Protein AF-A0AAW1KRF0-F1 (afdb_monomer)

InterPro domains:
  IPR001841 Zinc finger, RING-type [PS50089] (15-50)
  IPR004162 E3 ubiquitin-protein ligase SINA-like, animal [PTHR45877] (3-162)
  IPR013083 Zinc finger, RING/FYVE/PHD-type [G3DSA:3.30.40.10] (3-60)
  IPR013083 Zinc finger, RING/FYVE/PHD-type [G3DSA:3.30.40.10] (92-147)
  IPR049548 E3 ubiquitin-protei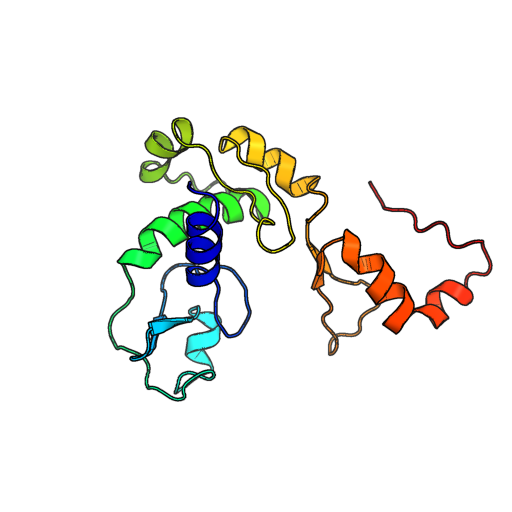n ligase Sina-like, RING finger [PF21362] (15-49)

Organism: Popillia japonica (NCBI:txid7064)

Sequence (168 aa):
MSQNTDKEILWNLECQVCTEYLSRPIYMCHSGHNICSQCKIKLSSCPSCKAAFTTTRNYALESPALLFSYLCLFTRYGTTTRNYALESPALLFSYLCLFTRYGSELVQSKEGLKDHVKICPNRTRQCSFCQKDSSWKGPVNELREHLMADHVTFLLSNGEEVEIIFLS

Nearest PDB structures (foldseek):
  4ca1-assembly1_A  TM=7.116E-01  e=2.039E-03  Homo sapiens
  4i7b-assembly1_A  TM=6.875E-01  e=3.736E-03  Homo sapiens
  4i7c-assembly1_A  TM=6.560E-01  e=3.053E-03  Homo sapiens
  4i7d-assembly1_A  TM=6.170E-01  e=5.595E-03  Homo sapiens
  4i7c-assembly2_C  TM=6.858E-01  e=1.342E-02  Homo sapiens

Solvent-accessible surface area (backbone atoms only — not comparable to full-atom values): 10242 Å² total; per-residue (Å²): 143,68,84,63,63,60,57,55,55,52,55,70,36,28,11,83,81,80,64,48,73,32,46,81,64,41,41,30,23,78,84,65,57,36,35,27,57,82,56,48,78,80,44,85,45,37,86,90,77,61,37,51,59,50,95,60,66,49,64,81,55,42,57,59,23,48,56,52,43,49,61,48,44,62,65,79,42,88,66,84,80,78,56,72,88,52,54,69,59,46,75,76,44,75,38,74,42,95,31,36,92,61,69,36,83,54,68,34,38,58,74,60,46,63,60,40,62,81,68,39,70,31,32,69,47,68,56,86,82,50,54,96,88,48,77,59,65,44,32,52,77,53,44,60,60,49,42,59,72,78,40,42,71,68,60,59,73,67,78,55,84,84,72,79,74,75,82,123

Foldseek 3Di:
DPPPVQVVLQQLQAAPPPRDGEEPQWKAFPVGHIHHPVVVVVDQADPPPRGGIDPDGDVVNNVVSVVVVVLVCLAPDVDPPDDVVCPVVQQVAWDAAPLVVQPGPDTGGSVVNSVCQVVPQQHWDWDPVDDPVDTDIGGPVCVVVVCVVPPVVVQPVVPDDPPVPPPD

Radius of gyration: 18.79 Å; Cα contacts (8 Å, |Δi|>4): 197; chains: 1; bounding box: 48×41×48 Å

Secondary structure (DSSP, 8-state):
--TTHHHHHHHHTB-TTT-PBP-SSPEEETT--EE-HHHHTT-SB-TTT-PBEEEEE-HHHHHHHHHHHHHHHHHHS------HHHHHHHTT--EE-TTGGGT---EE-HHHHHHHHHH-TT-EEE-SSS-TT---EEEHHHHHHHHHHHSHHHHHTT-S--------

pLDDT: mean 70.73, std 15.78, range [30.66, 93.38]

Mean predicted aligned error: 13.81 Å

Structure (mmCIF, N/CA/C/O backbone):
data_AF-A0AAW1KRF0-F1
#
_entry.id   AF-A0AAW1KRF0-F1
#
loop_
_atom_site.group_PDB
_atom_site.id
_atom_site.type_symbol
_atom_site.label_atom_id
_atom_site.label_alt_id
_atom_site.label_comp_id
_atom_site.label_asym_id
_atom_site.label_entity_id
_atom_site.label_seq_id
_atom_site.pdbx_PDB_ins_code
_atom_site.Cartn_x
_atom_site.Cartn_y
_atom_site.Cartn_z
_atom_site.occupancy
_atom_site.B_iso_or_equiv
_atom_site.auth_seq_id
_atom_site.auth_comp_id
_atom_site.auth_asym_id
_atom_site.auth_atom_id
_atom_site.pdbx_PDB_model_num
ATOM 1 N N . MET A 1 1 ? -2.555 24.355 -5.488 1.00 30.66 1 MET A N 1
ATOM 2 C CA . MET A 1 1 ? -3.010 23.410 -6.536 1.00 30.66 1 MET A CA 1
ATOM 3 C C . MET A 1 1 ? -2.252 22.067 -6.465 1.00 30.66 1 MET A C 1
ATOM 5 O O . MET A 1 1 ? -1.913 21.532 -7.507 1.00 30.66 1 MET A O 1
ATOM 9 N N . SER A 1 2 ? -1.982 21.488 -5.282 1.00 40.09 2 SER A N 1
ATOM 10 C CA . SER A 1 2 ? -1.058 20.331 -5.157 1.00 40.09 2 SER A CA 1
ATOM 11 C C . SER A 1 2 ? -1.635 19.077 -4.484 1.00 40.09 2 SER A C 1
ATOM 13 O O . SER A 1 2 ? -0.882 18.171 -4.163 1.00 40.09 2 SER A O 1
ATOM 15 N N . GLN A 1 3 ? -2.945 18.985 -4.244 1.00 44.50 3 GLN A N 1
ATOM 16 C CA . GLN A 1 3 ? -3.490 17.883 -3.430 1.00 44.50 3 GLN A CA 1
ATOM 17 C C . GLN A 1 3 ? -3.693 16.553 -4.188 1.00 44.50 3 GLN A C 1
ATOM 19 O O . GLN A 1 3 ? -3.997 15.545 -3.555 1.00 44.50 3 GLN A O 1
ATOM 24 N N . ASN A 1 4 ? -3.523 16.520 -5.519 1.00 46.97 4 ASN A N 1
ATOM 25 C CA . ASN A 1 4 ? -3.761 15.307 -6.320 1.00 46.97 4 ASN A CA 1
ATOM 26 C C . ASN A 1 4 ? -2.481 14.506 -6.632 1.00 46.97 4 ASN A C 1
ATOM 28 O O . ASN A 1 4 ? -2.509 13.280 -6.672 1.00 46.97 4 ASN A O 1
ATOM 32 N N . THR A 1 5 ? -1.342 15.184 -6.785 1.00 54.12 5 THR A N 1
ATOM 33 C CA . THR A 1 5 ? -0.051 14.560 -7.126 1.00 54.12 5 THR A CA 1
ATOM 34 C C . THR A 1 5 ? 0.448 13.606 -6.045 1.00 54.12 5 THR A C 1
ATOM 36 O O . THR A 1 5 ? 1.017 12.561 -6.345 1.00 54.12 5 THR A O 1
ATOM 39 N N . ASP A 1 6 ? 0.179 13.922 -4.783 1.00 57.69 6 ASP A N 1
ATOM 40 C CA . ASP A 1 6 ? 0.676 13.165 -3.635 1.00 57.69 6 ASP A CA 1
ATOM 41 C C . ASP A 1 6 ? 0.034 11.772 -3.527 1.00 57.69 6 ASP A C 1
ATOM 43 O O . ASP A 1 6 ? 0.708 10.785 -3.224 1.00 57.69 6 ASP A O 1
ATOM 47 N N . LYS A 1 7 ? -1.263 11.668 -3.849 1.00 58.59 7 LYS A N 1
ATOM 48 C CA . LYS A 1 7 ? -2.002 10.395 -3.860 1.00 58.59 7 LYS A CA 1
ATOM 49 C C . LYS A 1 7 ? -1.567 9.496 -5.018 1.00 58.59 7 LYS A C 1
ATOM 51 O O . LYS A 1 7 ? -1.405 8.293 -4.829 1.00 58.59 7 LYS A O 1
ATOM 56 N N . GLU A 1 8 ? -1.329 10.073 -6.192 1.00 62.88 8 GLU A N 1
ATOM 57 C CA . GLU A 1 8 ? -0.845 9.332 -7.363 1.00 62.88 8 GLU A CA 1
ATOM 58 C C . GLU A 1 8 ? 0.584 8.805 -7.162 1.00 62.88 8 GLU A C 1
ATOM 60 O O . GLU A 1 8 ? 0.893 7.672 -7.537 1.00 62.88 8 GLU A O 1
ATOM 65 N N . ILE A 1 9 ? 1.453 9.585 -6.510 1.00 66.44 9 ILE A N 1
ATOM 66 C CA . ILE A 1 9 ? 2.808 9.146 -6.145 1.00 66.44 9 ILE A CA 1
ATOM 67 C C . ILE A 1 9 ? 2.747 7.949 -5.189 1.00 66.44 9 ILE A C 1
ATOM 69 O O . ILE A 1 9 ? 3.459 6.967 -5.396 1.00 66.44 9 ILE A O 1
ATOM 73 N N . LEU A 1 10 ? 1.879 8.002 -4.175 1.00 63.66 10 LEU A N 1
ATOM 74 C CA . LEU A 1 10 ? 1.680 6.903 -3.227 1.00 63.66 10 LEU A CA 1
ATOM 75 C C . LEU A 1 10 ? 1.168 5.631 -3.907 1.00 63.66 10 LEU A C 1
ATOM 77 O O . LEU A 1 10 ? 1.691 4.551 -3.644 1.00 63.66 10 LEU A O 1
ATOM 81 N N . TRP A 1 11 ? 0.200 5.761 -4.817 1.00 64.62 11 TRP A N 1
ATOM 82 C CA . TRP A 1 11 ? -0.344 4.632 -5.573 1.00 64.62 11 TRP A CA 1
ATOM 83 C C . TRP A 1 11 ? 0.727 3.923 -6.411 1.00 64.62 11 TRP A C 1
ATOM 85 O O . TRP A 1 11 ? 0.801 2.694 -6.445 1.00 64.62 11 TRP A O 1
ATOM 95 N N . ASN A 1 12 ? 1.624 4.690 -7.035 1.00 70.69 12 ASN A N 1
ATOM 96 C CA . ASN A 1 12 ? 2.745 4.142 -7.803 1.00 70.69 12 ASN A CA 1
ATOM 97 C C . ASN A 1 12 ? 3.780 3.406 -6.936 1.00 70.69 12 ASN A C 1
ATOM 99 O O . ASN A 1 12 ? 4.593 2.642 -7.463 1.00 70.69 12 ASN A O 1
ATOM 103 N N . LEU A 1 13 ? 3.738 3.611 -5.618 1.00 76.69 13 LEU A N 1
ATOM 104 C CA . LEU A 1 13 ? 4.588 2.953 -4.634 1.00 76.69 13 LEU A CA 1
ATOM 105 C C . LEU A 1 13 ? 3.914 1.750 -3.964 1.00 76.69 13 LEU A C 1
ATOM 107 O O . LEU A 1 13 ? 4.490 1.184 -3.038 1.00 76.69 13 LEU A O 1
ATOM 111 N N . GLU A 1 14 ? 2.744 1.317 -4.431 1.00 78.62 14 GLU A N 1
ATOM 112 C CA . GLU A 1 14 ? 2.065 0.112 -3.953 1.00 78.62 14 GLU A CA 1
ATOM 113 C C . GLU A 1 14 ? 2.236 -1.055 -4.929 1.00 78.62 14 GLU A C 1
ATOM 115 O O . GLU A 1 14 ? 2.178 -0.918 -6.156 1.00 78.62 14 GLU A O 1
ATOM 120 N N . CYS A 1 15 ? 2.426 -2.254 -4.378 1.00 83.06 15 CYS A N 1
ATOM 121 C CA . CYS A 1 15 ? 2.432 -3.461 -5.183 1.00 83.06 15 CYS A CA 1
ATOM 122 C C . CYS A 1 15 ? 1.024 -3.750 -5.707 1.00 83.06 15 CYS A C 1
ATOM 124 O O . CYS A 1 15 ? 0.115 -4.013 -4.928 1.00 83.06 15 CYS A O 1
ATOM 126 N N . GLN A 1 16 ? 0.870 -3.867 -7.026 1.00 84.06 16 GLN A N 1
ATOM 127 C CA . GLN A 1 16 ? -0.421 -4.159 -7.678 1.00 84.06 16 GLN A CA 1
ATOM 128 C C . GLN A 1 16 ? -0.965 -5.584 -7.431 1.00 84.06 16 GLN A C 1
ATOM 130 O O . GLN A 1 16 ? -1.900 -6.024 -8.091 1.00 84.06 16 GLN A O 1
ATOM 135 N N . VAL A 1 17 ? -0.344 -6.338 -6.521 1.00 84.88 17 VAL A N 1
ATOM 136 C CA . VAL A 1 17 ? -0.719 -7.716 -6.181 1.00 84.88 17 VAL A CA 1
ATOM 137 C C . VAL A 1 17 ? -1.104 -7.814 -4.715 1.00 84.88 17 VAL A C 1
ATOM 139 O O . VAL A 1 17 ? -2.205 -8.244 -4.404 1.00 84.88 17 VAL A O 1
ATOM 142 N N . CYS A 1 18 ? -0.205 -7.423 -3.808 1.00 80.94 18 CYS A N 1
ATOM 143 C CA . CYS A 1 18 ? -0.463 -7.495 -2.369 1.00 80.94 18 CYS A CA 1
ATOM 144 C C . CYS A 1 18 ? -0.856 -6.156 -1.742 1.00 80.94 18 CYS A C 1
ATOM 146 O O . CYS A 1 18 ? -1.156 -6.126 -0.554 1.00 80.94 18 CYS A O 1
ATOM 148 N N . THR A 1 19 ? -0.829 -5.053 -2.497 1.00 77.69 19 THR A N 1
ATOM 149 C CA . THR A 1 19 ? -1.126 -3.679 -2.043 1.00 77.69 19 THR A CA 1
ATOM 150 C C . THR A 1 19 ? -0.236 -3.151 -0.911 1.00 77.69 19 THR A C 1
ATOM 152 O O . THR A 1 19 ? -0.457 -2.059 -0.401 1.00 77.69 19 THR A O 1
ATOM 155 N N . GLU A 1 20 ? 0.810 -3.889 -0.527 1.00 75.50 20 GLU A N 1
ATOM 156 C CA . GLU A 1 20 ? 1.832 -3.385 0.391 1.00 75.50 20 GLU A CA 1
ATOM 157 C C . GLU A 1 20 ? 2.783 -2.434 -0.350 1.00 75.50 20 GLU A C 1
ATOM 159 O O . GLU A 1 20 ? 3.029 -2.578 -1.556 1.00 75.50 20 GLU A O 1
ATOM 164 N N . TYR A 1 21 ? 3.353 -1.485 0.394 1.00 76.12 21 TYR A N 1
ATOM 165 C CA . TYR A 1 21 ? 4.336 -0.550 -0.139 1.00 76.12 21 TYR A CA 1
ATOM 166 C C . TYR A 1 21 ? 5.563 -1.275 -0.697 1.00 76.12 21 TYR A C 1
ATOM 168 O O . TYR A 1 21 ? 6.100 -2.214 -0.101 1.00 76.12 21 TYR A O 1
ATOM 176 N N . LEU A 1 22 ? 5.999 -0.821 -1.865 1.00 78.56 22 LEU A N 1
ATOM 177 C CA . LEU A 1 22 ? 7.134 -1.349 -2.594 1.00 78.56 22 LEU A CA 1
ATOM 178 C C . LEU A 1 22 ? 8.431 -1.029 -1.855 1.00 78.56 22 LEU A C 1
ATOM 180 O O . LEU A 1 22 ? 8.678 0.098 -1.432 1.00 78.56 22 LEU A O 1
ATOM 184 N N . SER A 1 23 ? 9.294 -2.031 -1.761 1.00 73.50 23 SER A N 1
ATOM 185 C CA . SER A 1 23 ? 10.670 -1.895 -1.306 1.00 73.50 23 SER A CA 1
ATOM 186 C C . SER A 1 23 ? 11.609 -2.443 -2.376 1.00 73.50 23 SER A C 1
ATOM 188 O O . SER A 1 23 ? 11.211 -3.230 -3.241 1.00 73.50 23 SER A O 1
ATOM 190 N N . ARG A 1 24 ? 12.869 -2.000 -2.350 1.00 72.94 24 ARG A N 1
ATOM 191 C CA . ARG A 1 24 ? 13.882 -2.486 -3.294 1.00 72.94 24 ARG A CA 1
ATOM 192 C C . ARG A 1 24 ? 14.079 -4.002 -3.122 1.00 72.94 24 ARG A C 1
ATOM 194 O O . ARG A 1 24 ? 14.175 -4.456 -1.981 1.00 72.94 24 ARG A O 1
ATOM 201 N N . PRO A 1 25 ? 14.251 -4.774 -4.210 1.00 79.31 25 PRO A N 1
ATOM 202 C CA . PRO A 1 25 ? 14.143 -4.376 -5.617 1.00 79.31 25 PRO A CA 1
ATOM 203 C C . PRO A 1 25 ? 12.684 -4.261 -6.098 1.00 79.31 25 PRO A C 1
ATOM 205 O O . PRO A 1 25 ? 11.866 -5.142 -5.823 1.00 79.31 25 PRO A O 1
ATOM 208 N N . ILE A 1 26 ? 12.390 -3.208 -6.872 1.00 85.31 26 ILE A N 1
ATOM 209 C CA . ILE A 1 26 ? 11.066 -2.986 -7.483 1.00 85.31 26 ILE A CA 1
ATOM 210 C C . ILE A 1 26 ? 11.073 -3.497 -8.924 1.00 85.31 26 ILE A C 1
ATOM 212 O O . ILE A 1 26 ? 11.912 -3.088 -9.733 1.00 85.31 26 ILE A O 1
ATOM 216 N N . TYR A 1 27 ? 10.118 -4.370 -9.247 1.00 87.31 27 TYR A N 1
ATOM 217 C CA . TYR A 1 27 ? 9.952 -4.938 -10.584 1.00 87.31 27 TYR A CA 1
ATOM 218 C C . TYR A 1 27 ? 8.799 -4.267 -11.312 1.00 87.31 27 TYR A C 1
ATOM 220 O O . TYR A 1 27 ? 7.772 -3.975 -10.706 1.00 87.31 27 TYR A O 1
ATOM 228 N N . MET A 1 28 ? 8.951 -4.087 -12.620 1.00 90.56 28 MET A N 1
ATOM 229 C CA . MET A 1 28 ? 7.969 -3.424 -13.466 1.00 90.56 28 MET A CA 1
ATOM 230 C C . MET A 1 28 ? 7.616 -4.318 -14.659 1.00 90.56 28 MET A C 1
ATOM 232 O O . MET A 1 28 ? 8.457 -5.074 -15.147 1.00 90.56 28 MET A O 1
ATOM 236 N N . CYS A 1 29 ? 6.367 -4.289 -15.121 1.00 91.06 29 CYS A N 1
ATOM 237 C CA . CYS A 1 29 ? 6.012 -4.887 -16.411 1.00 91.06 29 CYS A CA 1
ATOM 238 C C . CYS A 1 29 ? 6.195 -3.898 -17.567 1.00 91.06 29 CYS A C 1
ATOM 240 O O . CYS A 1 29 ? 6.326 -2.699 -17.343 1.00 91.06 29 CYS A O 1
ATOM 242 N N . HIS A 1 30 ? 6.162 -4.375 -18.813 1.00 89.31 30 HIS A N 1
ATOM 243 C CA . HIS A 1 30 ? 6.306 -3.501 -19.991 1.00 89.31 30 HIS A CA 1
ATOM 244 C C . HIS A 1 30 ? 5.212 -2.420 -20.092 1.00 89.31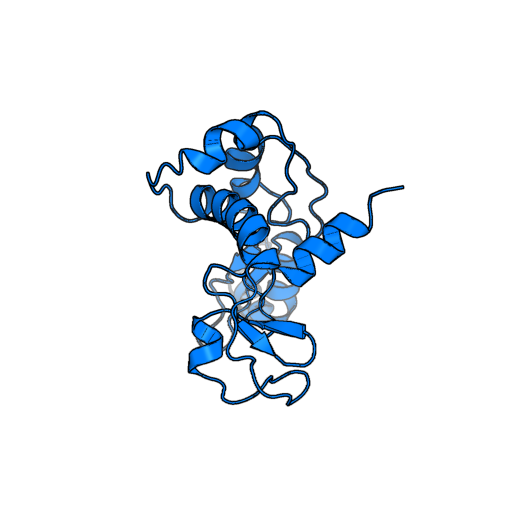 30 HIS A C 1
ATOM 246 O O . HIS A 1 30 ? 5.415 -1.412 -20.759 1.00 89.31 30 HIS A O 1
ATOM 252 N N . SER A 1 31 ? 4.075 -2.605 -19.413 1.00 87.88 31 SER A N 1
ATOM 253 C CA . SER A 1 31 ? 3.000 -1.606 -19.318 1.00 87.88 31 SER A CA 1
ATOM 254 C C . SER A 1 31 ? 3.133 -0.655 -18.118 1.00 87.88 31 SER A C 1
ATOM 256 O O . SER A 1 31 ? 2.261 0.182 -17.932 1.00 87.88 31 SER A O 1
ATOM 258 N N . GLY A 1 32 ? 4.167 -0.792 -17.279 1.00 85.69 32 GLY A N 1
ATOM 259 C CA . GLY A 1 32 ? 4.433 0.122 -16.160 1.00 85.69 32 GLY A CA 1
ATOM 260 C C . GLY A 1 32 ? 3.897 -0.293 -14.782 1.00 85.69 32 GLY A C 1
ATOM 261 O O . GLY A 1 32 ? 4.123 0.427 -13.815 1.00 85.69 32 GLY A O 1
ATOM 262 N N . HIS A 1 33 ? 3.233 -1.448 -14.633 1.00 87.75 33 HIS A N 1
ATOM 263 C CA . HIS A 1 33 ? 2.760 -1.907 -13.317 1.00 87.75 33 HIS A CA 1
ATOM 264 C C . HIS A 1 33 ? 3.916 -2.386 -12.437 1.00 87.75 33 HIS A C 1
ATOM 266 O O . HIS A 1 33 ? 4.675 -3.276 -12.837 1.00 87.75 33 HIS A O 1
ATOM 272 N N . ASN A 1 34 ? 4.001 -1.839 -11.224 1.00 87.31 34 ASN A N 1
ATOM 273 C CA . ASN A 1 34 ? 5.063 -2.140 -10.271 1.00 87.31 34 ASN A CA 1
ATOM 274 C C . ASN A 1 34 ? 4.641 -3.223 -9.264 1.00 87.31 34 ASN A C 1
ATOM 276 O O . ASN A 1 34 ? 3.523 -3.222 -8.739 1.00 87.31 34 ASN A O 1
ATOM 280 N N . ILE A 1 35 ? 5.547 -4.158 -8.974 1.00 87.12 35 ILE A N 1
ATOM 281 C CA . ILE A 1 35 ? 5.341 -5.232 -7.998 1.00 87.12 35 ILE A CA 1
ATOM 282 C C . ILE A 1 35 ? 6.574 -5.444 -7.113 1.00 87.12 35 ILE A C 1
ATOM 284 O O . ILE A 1 35 ? 7.709 -5.167 -7.510 1.00 87.12 35 ILE A O 1
ATOM 288 N N . CYS A 1 36 ? 6.348 -5.966 -5.906 1.00 87.12 36 CYS A N 1
ATOM 289 C CA . CYS A 1 36 ? 7.417 -6.288 -4.967 1.00 87.12 36 CYS A CA 1
ATOM 290 C C . CYS A 1 36 ? 8.100 -7.622 -5.315 1.00 87.12 36 CYS A C 1
ATOM 292 O O . CYS A 1 36 ? 7.550 -8.469 -6.028 1.00 87.12 36 CYS A O 1
ATOM 294 N N . SER A 1 37 ? 9.290 -7.837 -4.754 1.00 85.69 37 SER A N 1
ATOM 295 C CA . SER A 1 37 ? 10.068 -9.072 -4.919 1.00 85.69 37 SER A CA 1
ATOM 296 C C . SER A 1 37 ? 9.292 -10.334 -4.525 1.00 85.69 37 SER A C 1
ATOM 298 O O . SER A 1 37 ? 9.310 -11.320 -5.260 1.00 85.69 37 SER A O 1
ATOM 300 N N . GLN A 1 38 ? 8.542 -10.278 -3.420 1.00 85.62 38 GLN A N 1
ATOM 301 C CA . GLN A 1 38 ? 7.760 -11.404 -2.893 1.00 85.62 38 GLN A CA 1
ATOM 302 C C . GLN A 1 38 ? 6.630 -11.842 -3.833 1.00 85.62 38 GLN A C 1
ATOM 304 O O . GLN A 1 38 ? 6.299 -13.026 -3.913 1.00 85.62 38 GLN A O 1
ATOM 309 N N . CYS A 1 39 ? 6.040 -10.901 -4.570 1.00 87.25 39 CYS A N 1
ATOM 310 C CA . CYS A 1 39 ? 5.042 -11.210 -5.588 1.00 87.25 39 CYS A CA 1
ATOM 311 C C . CYS A 1 39 ? 5.703 -11.640 -6.901 1.00 87.25 39 CYS A C 1
ATOM 313 O O . CYS A 1 39 ? 5.216 -12.563 -7.551 1.00 87.25 39 CYS A O 1
ATOM 315 N N . LYS A 1 40 ? 6.838 -11.035 -7.279 1.00 89.06 40 LYS A N 1
ATOM 316 C CA . LYS A 1 40 ? 7.533 -11.347 -8.537 1.00 89.06 40 LYS A CA 1
ATOM 317 C C . LYS A 1 40 ? 7.984 -12.803 -8.630 1.00 89.06 40 LYS A C 1
ATOM 319 O O . LYS A 1 40 ? 7.929 -13.368 -9.723 1.00 89.06 40 LYS A O 1
ATOM 324 N N . ILE A 1 41 ? 8.412 -13.412 -7.523 1.00 88.94 41 ILE A N 1
ATOM 325 C CA . ILE A 1 41 ? 8.821 -14.828 -7.499 1.00 88.94 41 ILE A CA 1
ATOM 326 C C . ILE A 1 41 ? 7.660 -15.790 -7.799 1.00 88.94 41 ILE A C 1
ATOM 328 O O . ILE A 1 41 ? 7.894 -16.886 -8.294 1.00 88.94 41 ILE A O 1
ATOM 332 N N . LYS A 1 42 ? 6.412 -15.374 -7.547 1.00 90.94 42 LYS A N 1
ATOM 333 C CA . LYS A 1 42 ? 5.202 -16.184 -7.765 1.00 90.94 42 LYS A CA 1
ATOM 334 C C . LYS A 1 42 ? 4.597 -15.990 -9.160 1.00 90.94 42 LYS A C 1
ATOM 336 O O . LYS A 1 42 ? 3.610 -16.639 -9.484 1.00 90.94 42 LYS A O 1
ATOM 341 N N . LEU A 1 43 ? 5.136 -15.068 -9.965 1.00 88.69 43 LEU A N 1
ATOM 342 C CA . LEU A 1 43 ? 4.488 -14.574 -11.181 1.00 88.69 43 LEU A CA 1
ATOM 343 C C . LEU A 1 43 ? 5.440 -14.569 -12.384 1.00 88.69 43 LEU A C 1
ATOM 345 O O . LEU A 1 43 ? 6.511 -13.953 -12.362 1.00 88.69 43 LEU A O 1
ATOM 349 N N . SER A 1 44 ? 5.002 -15.195 -13.477 1.00 89.88 44 SER A N 1
ATOM 350 C CA . SER A 1 44 ? 5.684 -15.173 -14.779 1.00 89.88 44 SER A CA 1
ATOM 351 C C . SER A 1 44 ? 5.311 -13.948 -15.626 1.00 89.88 44 SER A C 1
ATOM 353 O O . SER A 1 44 ? 6.154 -13.431 -16.355 1.00 89.88 44 SER A O 1
ATOM 355 N N . SER A 1 45 ? 4.090 -13.427 -15.476 1.00 92.31 45 SER A N 1
ATOM 356 C CA . SER A 1 45 ? 3.568 -12.249 -16.185 1.00 92.31 45 SER A CA 1
ATOM 357 C C . SER A 1 45 ? 2.773 -11.331 -15.254 1.00 92.31 45 SER A C 1
ATOM 359 O O . SER A 1 45 ? 2.334 -11.749 -14.180 1.00 92.31 45 SER A O 1
ATOM 361 N N . CYS A 1 46 ? 2.548 -10.082 -15.665 1.00 89.19 46 CYS A N 1
ATOM 362 C CA . CYS A 1 46 ? 1.740 -9.131 -14.907 1.00 89.19 46 CYS A CA 1
ATOM 363 C C . CYS A 1 46 ? 0.297 -9.648 -14.740 1.00 89.19 46 CYS A C 1
ATOM 365 O O . CYS A 1 46 ? -0.347 -9.964 -15.742 1.00 89.19 46 CYS A O 1
ATOM 367 N N . PRO A 1 47 ? -0.253 -9.720 -13.517 1.00 87.31 47 PRO A N 1
ATOM 368 C CA . PRO A 1 47 ? -1.619 -10.195 -13.318 1.00 87.31 47 PRO A CA 1
ATOM 369 C C . PRO A 1 47 ? -2.655 -9.214 -13.876 1.00 87.31 47 PRO A C 1
ATOM 371 O O . PRO A 1 47 ? -3.666 -9.674 -14.409 1.00 87.31 47 PRO A O 1
ATOM 374 N N . SER A 1 48 ? -2.357 -7.910 -13.829 1.00 85.81 48 SER A N 1
ATOM 375 C CA . SER A 1 48 ? -3.253 -6.824 -14.242 1.00 85.81 48 SER A CA 1
ATOM 376 C C . SER A 1 48 ? -3.372 -6.685 -15.760 1.00 85.81 48 SER A C 1
ATOM 378 O O . SER A 1 48 ? -4.475 -6.551 -16.272 1.00 85.81 48 SER A O 1
ATOM 380 N N . CYS A 1 49 ? -2.257 -6.741 -16.499 1.00 91.12 49 CYS A N 1
ATOM 381 C CA . CYS A 1 49 ? -2.254 -6.498 -17.953 1.00 91.12 49 CYS A CA 1
ATOM 382 C C . CYS A 1 49 ? -1.677 -7.638 -18.802 1.00 91.12 49 CYS A C 1
ATOM 384 O O . CYS A 1 49 ? -1.548 -7.489 -20.012 1.00 91.12 49 CYS A O 1
ATOM 386 N N . LYS A 1 50 ? -1.275 -8.758 -18.188 1.00 92.62 50 LYS A N 1
ATOM 387 C CA . LYS A 1 50 ? -0.650 -9.927 -18.844 1.00 92.62 50 LYS A CA 1
ATOM 388 C C . LYS A 1 50 ? 0.694 -9.670 -19.540 1.00 92.62 50 LYS A C 1
ATOM 390 O O . LYS A 1 50 ? 1.321 -10.622 -19.995 1.00 92.62 50 LYS A O 1
ATOM 395 N N . ALA A 1 51 ? 1.194 -8.434 -19.554 1.00 93.38 51 ALA A N 1
ATOM 396 C CA . ALA A 1 51 ? 2.507 -8.107 -20.103 1.00 93.38 51 ALA A CA 1
ATOM 397 C C . ALA A 1 51 ? 3.646 -8.810 -19.344 1.00 93.38 51 ALA A C 1
ATOM 399 O O . ALA A 1 51 ? 3.575 -9.025 -18.128 1.00 93.38 51 ALA A O 1
ATOM 400 N N . ALA A 1 52 ? 4.730 -9.116 -20.058 1.00 92.81 52 ALA A N 1
ATOM 401 C CA . ALA A 1 52 ? 5.952 -9.645 -19.461 1.00 92.81 52 ALA A CA 1
ATOM 402 C C . ALA A 1 52 ? 6.593 -8.627 -18.500 1.00 92.81 52 ALA A C 1
ATOM 404 O O . ALA A 1 52 ? 6.387 -7.414 -18.623 1.00 92.81 52 ALA A O 1
ATOM 405 N N . PHE A 1 53 ? 7.400 -9.115 -17.560 1.00 91.44 53 PHE A N 1
ATOM 406 C CA . PHE A 1 53 ? 8.213 -8.253 -16.703 1.00 91.44 53 PHE A CA 1
ATOM 407 C C . PHE A 1 53 ? 9.469 -7.774 -17.430 1.00 91.44 53 PHE A C 1
ATOM 409 O O . PHE A 1 53 ? 10.036 -8.509 -18.238 1.00 91.44 53 PHE A O 1
ATOM 416 N N . THR A 1 54 ? 9.893 -6.544 -17.150 1.00 87.69 54 THR A N 1
ATOM 417 C CA . THR A 1 54 ? 11.159 -6.011 -17.651 1.00 87.69 54 THR A CA 1
ATOM 418 C C . THR A 1 54 ? 12.327 -6.701 -16.949 1.00 87.69 54 THR A C 1
ATOM 420 O O . THR A 1 54 ? 12.213 -7.176 -15.817 1.00 87.69 54 THR A O 1
ATOM 423 N N . THR A 1 55 ? 13.480 -6.748 -17.613 1.00 78.75 55 THR A N 1
ATOM 424 C CA . THR A 1 55 ? 14.736 -7.224 -17.008 1.00 78.75 55 THR A CA 1
ATOM 425 C C . THR A 1 55 ? 15.398 -6.151 -16.138 1.00 78.75 55 THR A C 1
ATOM 427 O O . THR A 1 55 ? 16.221 -6.460 -15.279 1.00 78.75 55 THR A O 1
ATOM 430 N N . THR A 1 56 ? 15.021 -4.886 -16.332 1.00 74.19 56 THR A N 1
ATOM 431 C CA . THR A 1 56 ? 15.509 -3.720 -15.593 1.00 74.19 56 THR A CA 1
ATOM 432 C C . THR A 1 56 ? 14.646 -3.405 -14.372 1.00 74.19 56 THR A C 1
ATOM 434 O O . THR A 1 56 ? 13.419 -3.519 -14.408 1.00 74.19 56 THR A O 1
ATOM 437 N N . ARG A 1 57 ? 15.306 -2.982 -13.285 1.00 71.88 57 ARG A N 1
ATOM 438 C CA . ARG A 1 57 ? 14.666 -2.478 -12.058 1.00 71.88 57 ARG A CA 1
ATOM 439 C C . ARG A 1 57 ? 14.270 -1.013 -12.216 1.00 71.88 57 ARG A C 1
ATOM 441 O O . ARG A 1 57 ? 14.962 -0.257 -12.899 1.00 71.88 57 ARG A O 1
ATOM 448 N N . ASN A 1 58 ? 13.210 -0.592 -11.530 1.00 72.31 58 ASN A N 1
ATOM 449 C CA . ASN A 1 58 ? 12.725 0.786 -11.594 1.00 72.31 58 ASN A CA 1
ATOM 450 C C . ASN A 1 58 ? 13.443 1.705 -10.585 1.00 72.31 58 ASN A C 1
ATOM 452 O O . ASN A 1 58 ? 12.871 2.088 -9.567 1.00 72.31 58 ASN A O 1
ATOM 456 N N . TYR A 1 59 ? 14.697 2.078 -10.864 1.00 69.56 59 TYR A N 1
ATOM 457 C CA . TYR A 1 59 ? 15.502 2.930 -9.970 1.00 69.56 59 TYR A CA 1
ATOM 458 C C . TYR A 1 59 ? 14.851 4.283 -9.636 1.00 69.56 59 TYR A C 1
ATOM 460 O O . TYR A 1 59 ? 15.065 4.806 -8.543 1.00 69.56 59 TYR A O 1
ATOM 468 N N . ALA A 1 60 ? 14.043 4.834 -10.550 1.00 70.38 60 ALA A N 1
ATOM 469 C CA . ALA A 1 60 ? 13.329 6.089 -10.333 1.00 70.38 60 ALA A CA 1
ATOM 470 C C . ALA A 1 60 ? 12.291 5.972 -9.210 1.00 70.38 60 ALA A C 1
ATOM 472 O O . ALA A 1 60 ? 12.151 6.905 -8.426 1.00 70.38 60 ALA A O 1
ATOM 473 N N . LEU A 1 61 ? 11.618 4.821 -9.088 1.00 69.12 61 LEU A N 1
ATOM 474 C CA . LEU A 1 61 ? 10.725 4.537 -7.963 1.00 69.12 61 LEU A CA 1
ATOM 475 C C . LEU A 1 61 ? 11.459 3.988 -6.740 1.00 69.12 61 LEU A C 1
ATOM 477 O O . LEU A 1 61 ? 10.970 4.158 -5.632 1.00 69.12 61 LEU A O 1
ATOM 481 N N . GLU A 1 62 ? 12.642 3.390 -6.892 1.00 72.25 62 GLU A N 1
ATOM 482 C CA . GLU A 1 62 ? 13.423 2.893 -5.752 1.00 72.25 62 GLU A CA 1
ATOM 483 C C . GLU A 1 62 ? 13.859 4.016 -4.789 1.00 72.25 62 GLU A C 1
ATOM 485 O O . GLU A 1 62 ? 13.889 3.789 -3.582 1.00 72.25 62 GLU A O 1
ATOM 490 N N . SER A 1 63 ? 14.153 5.222 -5.284 1.00 66.00 63 SER A N 1
ATOM 491 C CA . SER A 1 63 ? 14.531 6.386 -4.459 1.00 66.00 63 SER A CA 1
ATOM 492 C C . SER A 1 63 ? 13.390 6.933 -3.575 1.00 66.00 63 SER A C 1
ATOM 494 O O . SER A 1 63 ? 13.573 7.016 -2.359 1.00 66.00 63 SER A O 1
ATOM 496 N N . PRO A 1 64 ? 12.196 7.268 -4.101 1.00 63.91 64 PRO A N 1
ATOM 497 C CA . PRO A 1 64 ? 11.052 7.634 -3.269 1.00 63.91 64 PRO A CA 1
ATOM 498 C C . PRO A 1 64 ? 10.513 6.437 -2.472 1.00 63.91 64 PRO A C 1
ATOM 500 O O . PRO A 1 64 ? 10.125 6.610 -1.321 1.00 63.91 64 PRO A O 1
ATOM 503 N N . ALA A 1 65 ? 10.577 5.205 -2.994 1.00 64.31 65 ALA A N 1
ATOM 504 C CA . ALA A 1 65 ? 10.244 4.011 -2.216 1.00 64.31 65 ALA A CA 1
ATOM 505 C C . ALA A 1 65 ? 11.150 3.840 -0.994 1.00 64.31 65 ALA A C 1
ATOM 507 O O . ALA A 1 65 ? 10.677 3.386 0.041 1.00 64.31 65 ALA A O 1
ATOM 508 N N . LEU A 1 66 ? 12.435 4.206 -1.076 1.00 63.25 66 LEU A N 1
ATOM 509 C CA . LEU A 1 66 ? 13.338 4.228 0.079 1.00 63.25 66 LEU A CA 1
ATOM 510 C C . LEU A 1 66 ? 12.909 5.266 1.115 1.00 63.25 66 LEU A C 1
ATOM 512 O O . LEU A 1 66 ? 12.977 4.982 2.307 1.00 63.25 66 LEU A O 1
ATOM 516 N N . LEU A 1 67 ? 12.439 6.434 0.677 1.00 62.59 67 LEU A N 1
ATOM 517 C CA . LEU A 1 67 ? 11.929 7.480 1.560 1.00 62.59 67 LEU A CA 1
ATOM 518 C C . LEU A 1 67 ? 10.657 7.030 2.299 1.00 62.59 67 LEU A C 1
ATOM 520 O O . LEU A 1 67 ? 10.549 7.191 3.512 1.00 62.59 67 LEU A O 1
ATOM 524 N N . PHE A 1 68 ? 9.735 6.368 1.598 1.00 62.56 68 PHE A N 1
ATOM 525 C CA . PHE A 1 68 ? 8.540 5.773 2.205 1.00 62.56 68 PHE A CA 1
ATOM 526 C C . PHE A 1 68 ? 8.849 4.534 3.052 1.00 62.56 68 PHE A C 1
ATOM 528 O O . PHE A 1 68 ? 8.299 4.364 4.139 1.00 62.56 68 PHE A O 1
ATOM 535 N N . SER A 1 69 ? 9.778 3.687 2.603 1.00 59.31 69 SER A N 1
ATOM 536 C CA . SER A 1 69 ? 10.278 2.543 3.371 1.00 59.31 69 SER A CA 1
ATOM 537 C C . SER A 1 69 ? 10.970 2.999 4.648 1.00 59.31 69 SER A C 1
ATOM 539 O O . SER A 1 69 ? 10.859 2.313 5.651 1.00 59.31 69 SER A O 1
ATOM 541 N N . TYR A 1 70 ? 11.646 4.150 4.648 1.00 56.47 70 TYR A N 1
ATOM 542 C CA . TYR A 1 70 ? 12.227 4.744 5.848 1.00 56.47 70 TYR A CA 1
ATOM 543 C C . TYR A 1 70 ? 11.126 5.062 6.864 1.00 56.47 70 TYR A C 1
ATOM 545 O O . TYR A 1 70 ? 11.195 4.578 7.991 1.00 56.47 70 TYR A O 1
ATOM 553 N N . LEU A 1 71 ? 10.051 5.746 6.450 1.00 56.69 71 LEU A N 1
ATOM 554 C CA . LEU A 1 71 ? 8.882 5.992 7.308 1.00 56.69 71 LEU A CA 1
ATOM 555 C C . LEU A 1 71 ? 8.259 4.681 7.826 1.00 56.69 71 LEU A C 1
ATOM 557 O O . LEU A 1 71 ? 7.933 4.602 9.010 1.00 56.69 71 LEU A O 1
ATOM 561 N N . CYS A 1 72 ? 8.167 3.649 6.974 1.00 52.06 72 CYS A N 1
ATOM 562 C CA . CYS A 1 72 ? 7.619 2.317 7.282 1.00 52.06 72 CYS A CA 1
ATOM 563 C C . CYS A 1 72 ? 8.508 1.477 8.228 1.00 52.06 72 CYS A C 1
ATOM 565 O O . CYS A 1 72 ? 8.012 0.790 9.126 1.00 52.06 72 CYS A O 1
ATOM 567 N N . LEU A 1 73 ? 9.833 1.539 8.061 1.00 49.31 73 LEU A N 1
ATOM 568 C CA . LEU A 1 73 ? 10.805 0.834 8.894 1.00 49.31 73 LEU A CA 1
ATOM 569 C C . LEU A 1 73 ? 10.797 1.399 10.311 1.00 49.31 73 LEU A C 1
ATOM 571 O O . LEU A 1 73 ? 10.745 0.611 11.239 1.00 49.31 73 LEU A O 1
ATOM 575 N N . PHE A 1 74 ? 10.728 2.721 10.511 1.00 49.03 74 PHE A N 1
ATOM 576 C CA . PHE A 1 74 ? 10.601 3.280 11.870 1.00 49.03 74 PHE A CA 1
ATOM 577 C C . PHE A 1 74 ? 9.305 2.887 12.581 1.00 49.03 74 PHE A C 1
ATOM 579 O O . PHE A 1 74 ? 9.261 2.899 13.812 1.00 49.03 74 PHE A O 1
ATOM 586 N N . THR A 1 75 ? 8.254 2.563 11.827 1.00 46.91 75 THR A N 1
ATOM 587 C CA . THR A 1 75 ? 6.933 2.252 12.376 1.00 46.91 75 THR A CA 1
ATOM 588 C C . THR A 1 75 ? 6.744 0.800 12.759 1.00 46.91 75 THR A C 1
ATOM 590 O O . THR A 1 75 ? 6.195 0.524 13.823 1.00 46.91 75 THR A O 1
ATOM 593 N N . ARG A 1 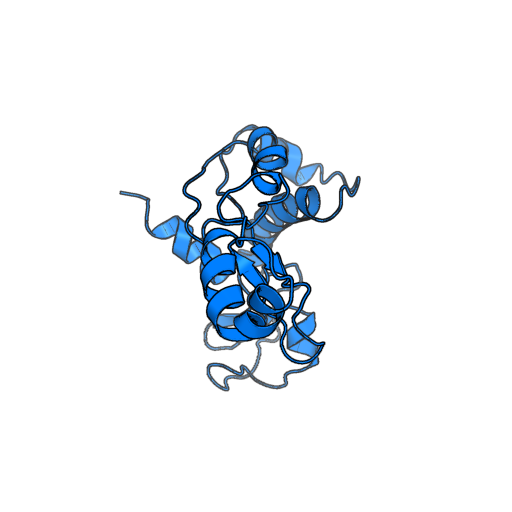76 ? 7.118 -0.130 11.870 1.00 41.75 76 ARG A N 1
ATOM 594 C CA . ARG A 1 76 ? 6.757 -1.550 12.021 1.00 41.75 76 ARG A CA 1
ATOM 595 C C . ARG A 1 76 ? 7.722 -2.328 12.909 1.00 41.75 76 ARG A C 1
ATOM 597 O O . ARG A 1 76 ? 7.322 -3.294 13.545 1.00 41.75 76 ARG A O 1
ATOM 604 N N . TYR A 1 77 ? 8.973 -1.900 12.978 1.00 40.72 77 TYR A N 1
ATOM 605 C CA . TYR A 1 77 ? 10.012 -2.555 13.757 1.00 40.72 77 TYR A CA 1
ATOM 606 C C . TYR A 1 77 ? 10.956 -1.453 14.182 1.00 40.72 77 TYR A C 1
ATOM 608 O O . TYR A 1 77 ? 11.526 -0.837 13.305 1.00 40.72 77 TYR A O 1
ATOM 616 N N . GLY A 1 78 ? 11.157 -1.165 15.465 1.00 43.28 78 GLY A N 1
ATOM 617 C CA . GLY A 1 78 ? 12.165 -0.188 15.900 1.00 43.28 78 GLY A CA 1
ATOM 618 C C . GLY A 1 78 ? 13.602 -0.606 15.544 1.00 43.28 78 GLY A C 1
ATOM 619 O O . GLY A 1 78 ? 14.427 -0.776 16.433 1.00 43.28 78 GLY A O 1
ATOM 620 N N . THR A 1 79 ? 13.913 -0.832 14.266 1.00 40.66 79 THR A N 1
ATOM 621 C CA . THR A 1 79 ? 15.211 -1.265 13.785 1.00 40.66 79 THR A CA 1
ATOM 622 C C . THR A 1 79 ? 16.140 -0.073 13.816 1.00 40.66 79 THR A C 1
ATOM 624 O O . THR A 1 79 ? 15.81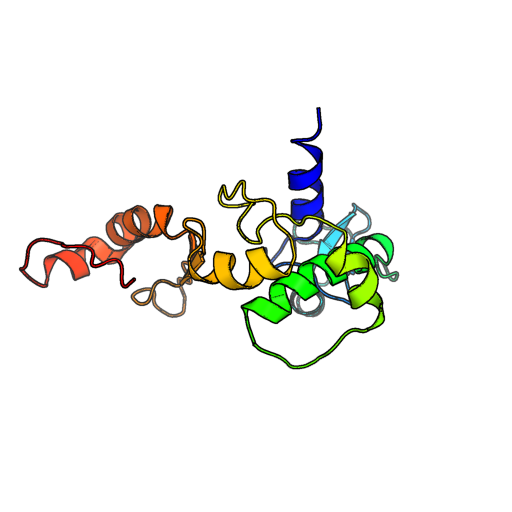9 1.020 13.349 1.00 40.66 79 THR A O 1
ATOM 627 N N . THR A 1 80 ? 17.317 -0.316 14.362 1.00 43.06 80 THR A N 1
ATOM 628 C CA . THR A 1 80 ? 18.418 0.620 14.562 1.00 43.06 80 THR A CA 1
ATOM 629 C C . THR A 1 80 ? 19.209 0.915 13.286 1.00 43.06 80 THR A C 1
ATOM 631 O O . THR A 1 80 ? 20.281 1.513 13.367 1.00 43.06 80 THR A O 1
ATOM 634 N N . THR A 1 81 ? 18.725 0.519 12.101 1.00 47.19 81 THR A N 1
ATOM 635 C CA . THR A 1 81 ? 19.446 0.733 10.840 1.00 47.19 81 THR A CA 1
ATOM 636 C C . THR A 1 81 ? 19.419 2.213 10.454 1.00 47.19 81 THR A C 1
ATOM 638 O O . THR A 1 81 ? 18.542 2.690 9.735 1.00 47.19 81 THR A O 1
ATOM 641 N N . ARG A 1 82 ? 20.412 2.952 10.959 1.00 52.31 82 ARG A N 1
ATOM 642 C CA . ARG A 1 82 ? 20.726 4.328 10.570 1.00 52.31 82 ARG A CA 1
ATOM 643 C C . ARG A 1 82 ? 21.123 4.368 9.098 1.00 52.31 82 ARG A C 1
ATOM 645 O O . ARG A 1 82 ? 22.152 3.820 8.713 1.00 52.31 82 ARG A O 1
ATOM 652 N N . ASN A 1 83 ? 20.319 5.037 8.278 1.00 54.97 83 ASN A N 1
ATOM 653 C CA . ASN A 1 83 ? 20.683 5.362 6.904 1.00 54.97 83 ASN A CA 1
ATOM 654 C C . ASN A 1 83 ? 21.135 6.826 6.827 1.00 54.97 83 ASN A C 1
ATOM 656 O O . ASN A 1 83 ? 20.319 7.712 6.576 1.00 54.97 83 ASN A O 1
ATOM 660 N N . TYR A 1 84 ? 22.433 7.058 7.035 1.00 55.75 84 TYR A N 1
ATOM 661 C CA . TYR A 1 84 ? 23.061 8.386 7.055 1.00 55.75 84 TYR A CA 1
ATOM 662 C C . TYR A 1 84 ? 22.795 9.223 5.792 1.00 55.75 84 TYR A C 1
ATOM 664 O O . TYR A 1 84 ? 22.700 10.444 5.875 1.00 55.75 84 TYR A O 1
ATOM 672 N N . ALA A 1 85 ? 22.608 8.587 4.629 1.00 54.41 85 ALA A N 1
ATOM 673 C CA . ALA A 1 85 ? 22.348 9.290 3.370 1.00 54.41 85 ALA A CA 1
ATOM 674 C C . ALA A 1 85 ? 20.963 9.964 3.326 1.00 54.41 85 ALA A C 1
ATOM 676 O O . ALA A 1 85 ? 20.774 10.931 2.593 1.00 54.41 85 ALA A O 1
ATOM 677 N N . LEU A 1 86 ? 19.999 9.471 4.115 1.00 55.66 86 LEU A N 1
ATOM 678 C CA . LEU A 1 86 ? 18.655 10.045 4.215 1.00 55.66 86 LEU A CA 1
ATOM 679 C C . LEU A 1 86 ? 18.466 10.909 5.468 1.00 55.66 86 LEU A C 1
ATOM 681 O O . LEU A 1 86 ? 17.445 11.579 5.572 1.00 55.66 86 LEU A O 1
ATOM 685 N N . GLU A 1 87 ? 19.425 10.943 6.400 1.00 56.94 87 GLU A N 1
ATOM 686 C CA . GLU A 1 87 ? 19.302 11.746 7.627 1.00 56.94 87 GLU A CA 1
ATOM 687 C C . GLU A 1 87 ? 19.294 13.253 7.343 1.00 56.94 87 GLU A C 1
ATOM 689 O O . GLU A 1 87 ? 18.507 13.975 7.947 1.00 56.94 87 GLU A O 1
ATOM 694 N N . SER A 1 88 ? 20.107 13.733 6.398 1.00 53.84 88 SER A N 1
ATOM 695 C CA . SER A 1 88 ? 20.194 15.169 6.093 1.00 53.84 88 SER A CA 1
ATOM 696 C C . SER A 1 88 ? 18.950 15.727 5.374 1.00 53.84 88 SER A C 1
ATOM 698 O O . SER A 1 88 ? 18.443 16.757 5.819 1.00 53.84 88 SER A O 1
ATOM 700 N N . PRO A 1 89 ? 18.378 15.065 4.345 1.00 54.06 89 PRO A N 1
ATOM 701 C CA . PRO A 1 89 ? 17.102 15.491 3.768 1.00 54.06 89 PRO A CA 1
ATOM 702 C C . PRO A 1 89 ? 15.925 15.294 4.736 1.00 54.06 89 PRO A C 1
ATOM 704 O O . PRO A 1 89 ? 15.046 16.147 4.805 1.00 54.06 89 PRO A O 1
ATOM 707 N N . ALA A 1 90 ? 15.906 14.212 5.527 1.00 55.28 90 ALA A N 1
ATOM 708 C CA . ALA A 1 90 ? 14.757 13.872 6.375 1.00 55.28 90 ALA A CA 1
ATOM 709 C C . ALA A 1 90 ? 14.403 14.891 7.461 1.00 55.28 90 ALA A C 1
ATOM 711 O O . ALA A 1 90 ? 13.272 14.887 7.943 1.00 55.28 90 ALA A O 1
ATOM 712 N N . LEU A 1 91 ? 15.340 15.767 7.820 1.00 55.84 91 LEU A N 1
ATOM 713 C CA . LEU A 1 91 ? 15.126 16.825 8.806 1.00 55.84 91 LEU A CA 1
ATOM 714 C C . LEU A 1 91 ? 14.517 18.105 8.210 1.00 55.84 91 LEU A C 1
ATOM 716 O O . LEU A 1 91 ? 14.051 18.956 8.961 1.00 55.84 91 LEU A O 1
ATOM 720 N N . LEU A 1 92 ? 14.526 18.261 6.882 1.00 57.66 92 LEU A N 1
ATOM 721 C CA . LEU A 1 92 ? 14.095 19.488 6.196 1.00 57.66 92 LEU A CA 1
ATOM 722 C C . LEU A 1 92 ? 12.768 19.338 5.443 1.00 57.66 92 LEU A C 1
ATOM 724 O O . LEU A 1 92 ? 12.182 20.342 5.042 1.00 57.66 92 LEU A O 1
ATOM 728 N N . PHE A 1 93 ? 12.282 18.111 5.249 1.00 67.44 93 PHE A N 1
ATOM 729 C CA . PHE A 1 93 ? 11.055 17.853 4.500 1.00 67.44 93 PHE A CA 1
ATOM 730 C C . PHE A 1 93 ? 9.890 17.459 5.405 1.00 67.44 93 PHE A C 1
ATOM 732 O O . PHE A 1 93 ? 10.046 16.797 6.432 1.00 67.44 93 PHE A O 1
ATOM 739 N N . SER A 1 94 ? 8.695 17.868 4.981 1.00 71.19 94 SER A N 1
ATOM 740 C CA . SER A 1 94 ? 7.441 17.342 5.510 1.00 71.19 94 SER A CA 1
ATOM 741 C C . SER A 1 94 ? 7.006 16.135 4.679 1.00 71.19 94 SER A C 1
ATOM 743 O O . SER A 1 94 ? 7.210 16.094 3.467 1.00 71.19 94 SER A O 1
ATOM 745 N N . TYR A 1 95 ? 6.417 15.152 5.346 1.00 74.75 95 TYR A N 1
ATOM 746 C CA . TYR A 1 95 ? 6.076 13.841 4.817 1.00 74.75 95 TYR A CA 1
ATOM 747 C C . TYR A 1 95 ? 4.594 13.545 5.007 1.00 74.75 95 TYR A C 1
ATOM 749 O O . TYR A 1 95 ? 3.986 13.965 5.992 1.00 74.75 95 TYR A O 1
ATOM 757 N N . LEU A 1 96 ? 4.036 12.777 4.075 1.00 76.62 96 LEU A N 1
ATOM 758 C CA . LEU A 1 96 ? 2.666 12.274 4.137 1.00 76.62 96 LEU A CA 1
ATOM 759 C C . LEU A 1 96 ? 2.561 11.120 5.140 1.00 76.62 96 LEU A C 1
ATOM 761 O O . LEU A 1 96 ? 3.486 10.315 5.289 1.00 76.62 96 LEU A O 1
ATOM 765 N N . CYS A 1 97 ? 1.408 11.005 5.792 1.00 80.56 97 CYS A N 1
ATOM 766 C CA . CYS A 1 97 ? 1.087 9.861 6.632 1.00 80.56 97 CYS A CA 1
ATOM 767 C C . CYS A 1 97 ? 1.055 8.543 5.832 1.00 80.56 97 CYS A C 1
ATOM 769 O O . CYS A 1 97 ? 0.525 8.464 4.726 1.00 80.56 97 CYS A O 1
ATOM 771 N N . LEU A 1 98 ? 1.531 7.452 6.443 1.00 76.00 98 LEU A N 1
ATOM 772 C CA . LEU A 1 98 ? 1.456 6.101 5.866 1.00 76.00 98 LEU A CA 1
ATOM 773 C C . LEU A 1 98 ? 0.009 5.637 5.601 1.00 76.00 98 LEU A C 1
ATOM 775 O O . LEU A 1 98 ? -0.221 4.732 4.806 1.00 76.00 98 LEU A O 1
ATOM 779 N N . PHE A 1 99 ? -0.977 6.248 6.255 1.00 78.50 99 PHE A N 1
ATOM 780 C CA . PHE A 1 99 ? -2.390 5.911 6.102 1.00 78.50 99 PHE A CA 1
ATOM 781 C C . PHE A 1 99 ? -3.155 6.912 5.223 1.00 78.50 99 PHE A C 1
ATOM 783 O O . PHE A 1 99 ? -4.384 6.955 5.271 1.00 78.50 99 PHE A O 1
ATOM 790 N N . THR A 1 100 ? -2.466 7.703 4.391 1.00 77.69 100 THR A N 1
ATOM 791 C CA . THR A 1 100 ? -3.118 8.645 3.462 1.00 77.69 100 THR A CA 1
ATOM 792 C C . THR A 1 100 ? -4.077 7.960 2.491 1.00 77.69 100 THR A C 1
ATOM 794 O O . THR A 1 100 ? -5.145 8.503 2.213 1.00 77.69 100 THR A O 1
ATOM 797 N N . ARG A 1 101 ? -3.786 6.724 2.060 1.00 73.81 101 ARG A N 1
ATOM 798 C CA . ARG A 1 101 ? -4.710 5.924 1.230 1.00 73.81 101 ARG A CA 1
ATOM 799 C C . ARG A 1 101 ? -6.043 5.612 1.923 1.00 73.81 101 ARG A C 1
ATOM 801 O O . ARG A 1 101 ? -7.047 5.420 1.254 1.00 73.81 101 ARG A O 1
ATOM 808 N N . TYR A 1 102 ? -6.044 5.592 3.254 1.00 80.00 102 TYR A N 1
ATOM 809 C CA . TYR A 1 102 ? -7.223 5.352 4.086 1.00 80.00 102 TYR A CA 1
ATOM 810 C C . TYR A 1 102 ? -7.832 6.656 4.622 1.00 80.00 102 TYR A C 1
ATOM 812 O O . TYR A 1 102 ? -8.629 6.621 5.556 1.00 80.00 102 TYR A O 1
ATOM 820 N N . GLY A 1 103 ? -7.435 7.808 4.068 1.00 83.44 103 GLY A N 1
ATOM 821 C CA . GLY A 1 103 ? -8.009 9.115 4.387 1.00 83.44 103 GLY A CA 1
ATOM 822 C C . GLY A 1 103 ? -7.211 9.968 5.374 1.00 83.44 103 GLY A C 1
ATOM 823 O O . GLY A 1 103 ? -7.706 11.011 5.785 1.00 83.44 103 GLY A O 1
ATOM 824 N N . SER A 1 104 ? -5.990 9.579 5.762 1.00 82.69 104 SER A N 1
ATOM 825 C CA . SER A 1 104 ? -5.166 10.451 6.611 1.00 82.69 104 SER A CA 1
ATOM 826 C C . SER A 1 104 ? -4.601 11.637 5.821 1.00 82.69 104 SER A C 1
ATOM 828 O O . SER A 1 104 ? -3.781 11.466 4.918 1.00 82.69 104 SER A O 1
ATOM 830 N N . GLU A 1 105 ? -4.990 12.850 6.200 1.00 87.00 105 GLU A N 1
ATOM 831 C CA . GLU A 1 105 ? -4.509 14.096 5.582 1.00 87.00 105 GLU A CA 1
ATOM 832 C C . GLU A 1 105 ? -3.285 14.688 6.299 1.00 87.00 105 GLU A C 1
ATOM 834 O O . GLU A 1 105 ? -2.853 15.799 5.993 1.00 87.00 105 GLU A O 1
ATOM 839 N N . LEU A 1 106 ? -2.712 13.969 7.272 1.00 82.62 106 LEU A N 1
ATOM 840 C CA . LEU A 1 106 ? -1.605 14.502 8.056 1.00 82.62 106 LEU A CA 1
ATOM 841 C C . LEU A 1 106 ? -0.327 14.602 7.216 1.00 82.62 106 LEU A C 1
ATOM 843 O O . LEU A 1 106 ? 0.156 13.609 6.664 1.00 82.62 106 LEU A O 1
ATOM 847 N N . VAL A 1 107 ? 0.257 15.799 7.238 1.00 81.12 107 VAL A N 1
ATOM 848 C CA . VAL A 1 107 ? 1.596 16.090 6.733 1.00 81.12 107 VAL A CA 1
ATOM 849 C C . VAL A 1 107 ? 2.463 16.565 7.901 1.00 81.12 107 VAL A C 1
ATOM 851 O O . VAL A 1 107 ? 2.112 17.533 8.577 1.00 81.12 107 VAL A O 1
ATOM 854 N N . GLN A 1 108 ? 3.578 15.886 8.179 1.00 78.50 108 GLN A N 1
ATOM 855 C CA . GLN A 1 108 ? 4.467 16.233 9.298 1.00 78.50 108 GLN A CA 1
ATOM 856 C C . GLN A 1 108 ? 5.938 15.885 9.014 1.00 78.50 108 GLN A C 1
ATOM 858 O O . GLN A 1 108 ? 6.230 15.128 8.095 1.00 78.50 108 GLN A O 1
ATOM 863 N N . SER A 1 109 ? 6.878 16.410 9.805 1.00 75.88 109 SER A N 1
ATOM 864 C CA . SER A 1 109 ? 8.255 15.932 9.843 1.00 75.88 109 SER A CA 1
ATOM 865 C C . SER A 1 109 ? 8.320 14.457 10.242 1.00 75.88 109 SER A C 1
ATOM 867 O O . SER A 1 109 ? 7.371 13.852 10.757 1.00 75.88 109 SER A O 1
ATOM 869 N N . LYS A 1 110 ? 9.495 13.875 10.017 1.00 71.25 110 LYS A N 1
ATOM 870 C CA . LYS A 1 110 ? 9.816 12.506 10.405 1.00 71.25 110 LYS A CA 1
ATOM 871 C C . LYS A 1 110 ? 9.511 12.235 11.887 1.00 71.25 110 LYS A C 1
ATOM 873 O O . LYS A 1 110 ? 8.942 11.192 12.210 1.00 71.25 110 LYS A O 1
ATOM 878 N N . GLU A 1 111 ? 9.889 13.148 12.777 1.00 74.69 111 GLU A N 1
ATOM 879 C CA . GLU A 1 111 ? 9.690 13.023 14.223 1.00 74.69 111 GLU A CA 1
ATOM 880 C C . GLU A 1 111 ? 8.201 13.007 14.574 1.00 74.69 111 GLU A C 1
ATOM 882 O O . GLU A 1 111 ? 7.768 12.124 15.312 1.00 74.69 111 GLU A O 1
ATOM 887 N N . GLY A 1 112 ? 7.398 13.902 13.989 1.00 76.94 112 GLY A N 1
ATOM 888 C CA . GLY A 1 112 ? 5.958 13.935 14.252 1.00 76.94 112 GLY A CA 1
ATOM 889 C C . GLY A 1 112 ? 5.216 12.712 13.712 1.00 76.94 112 GLY A C 1
ATOM 890 O O . GLY A 1 112 ? 4.300 12.201 14.361 1.00 76.94 112 GLY A O 1
ATOM 891 N N . LEU A 1 113 ? 5.630 12.182 12.555 1.00 77.75 113 LEU A N 1
ATOM 892 C CA . LEU A 1 113 ? 5.007 10.981 11.997 1.00 77.75 113 LEU A CA 1
ATOM 893 C C . LEU A 1 113 ? 5.295 9.720 12.809 1.00 77.75 113 LEU A C 1
ATOM 895 O O . LEU A 1 113 ? 4.436 8.841 12.843 1.00 77.75 113 LEU A O 1
ATOM 899 N N . LYS A 1 114 ? 6.462 9.624 13.461 1.00 73.94 114 LYS A N 1
ATOM 900 C CA . LYS A 1 114 ? 6.892 8.436 14.219 1.00 73.94 114 LYS A CA 1
ATOM 901 C C . LYS A 1 114 ? 5.919 8.058 15.338 1.00 73.94 114 LYS A C 1
ATOM 903 O O . LYS A 1 114 ? 5.668 6.870 15.549 1.00 73.94 114 LYS A O 1
ATOM 908 N N . ASP A 1 115 ? 5.381 9.048 16.039 1.00 76.94 115 ASP A N 1
ATOM 909 C CA . ASP A 1 115 ? 4.413 8.812 17.110 1.00 76.94 115 ASP A CA 1
ATOM 910 C C . ASP 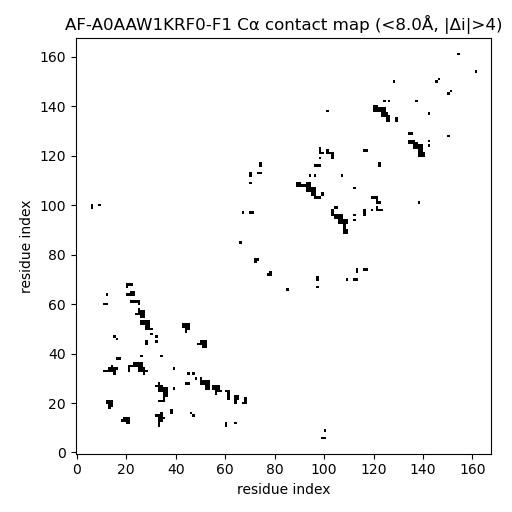A 1 115 ? 2.977 8.797 16.575 1.00 76.94 115 ASP A C 1
ATOM 912 O O . ASP A 1 115 ? 2.174 7.963 16.997 1.00 76.94 115 ASP A O 1
ATOM 916 N N . HIS A 1 116 ? 2.674 9.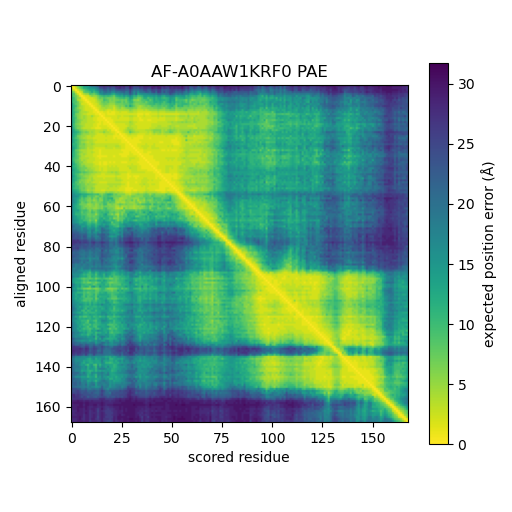623 15.566 1.00 82.38 116 HIS A N 1
ATOM 917 C CA . HIS A 1 116 ? 1.342 9.712 14.962 1.00 82.38 116 HIS A CA 1
ATOM 918 C C . HIS A 1 116 ? 0.802 8.368 14.465 1.00 82.38 116 HIS A C 1
ATOM 920 O O . HIS A 1 116 ? -0.292 7.960 14.822 1.00 82.38 116 HIS A O 1
ATOM 926 N N . VAL A 1 117 ? 1.551 7.670 13.625 1.00 76.31 117 VAL A N 1
ATOM 927 C CA . VAL A 1 117 ? 1.216 6.355 13.051 1.00 76.31 117 VAL A CA 1
ATOM 928 C C . VAL A 1 117 ? 0.693 5.316 14.045 1.00 76.31 117 VAL A C 1
ATOM 930 O O . VAL A 1 117 ? -0.152 4.504 13.670 1.00 76.31 117 VAL A O 1
ATOM 933 N N . LYS A 1 118 ? 1.142 5.340 15.305 1.00 78.56 118 LYS A N 1
ATOM 934 C CA . LYS A 1 118 ? 0.640 4.429 16.349 1.00 78.56 118 LYS A CA 1
ATOM 935 C C . LYS A 1 118 ? -0.791 4.771 16.766 1.00 78.56 118 LYS A C 1
ATOM 937 O O . LYS A 1 118 ? -1.585 3.876 17.040 1.00 78.56 118 LYS A O 1
ATOM 942 N N . ILE A 1 119 ? -1.110 6.062 16.771 1.00 80.94 119 ILE A N 1
ATOM 943 C CA . ILE A 1 119 ? -2.395 6.627 17.194 1.00 80.94 119 ILE A CA 1
ATOM 944 C C . ILE A 1 119 ? -3.260 7.097 16.017 1.00 80.94 119 ILE A C 1
ATOM 946 O O . ILE A 1 119 ? -4.344 7.631 16.231 1.00 80.94 119 ILE A O 1
ATOM 950 N N . CYS A 1 120 ? -2.810 6.897 14.775 1.00 82.25 120 CYS A N 1
ATOM 951 C CA . CYS A 1 120 ? -3.495 7.393 13.589 1.00 82.25 120 CYS A CA 1
ATOM 952 C C . CYS A 1 120 ? -4.930 6.836 13.547 1.00 82.25 120 CYS A C 1
ATOM 954 O O . CYS A 1 120 ? -5.102 5.617 13.681 1.00 82.25 120 CYS A O 1
ATOM 956 N N . PRO A 1 121 ? -5.959 7.684 13.355 1.00 83.06 121 PRO A N 1
ATOM 957 C CA . PRO A 1 121 ? -7.344 7.227 13.231 1.00 83.06 121 PRO A CA 1
ATOM 958 C C . PRO A 1 121 ? -7.553 6.291 12.035 1.00 83.06 121 PRO A C 1
ATOM 960 O O . PRO A 1 121 ? -8.313 5.333 12.118 1.00 83.06 121 PRO A O 1
ATOM 963 N N . ASN A 1 122 ? -6.816 6.523 10.945 1.00 84.50 122 ASN A N 1
ATOM 964 C CA . ASN A 1 122 ? -6.879 5.729 9.717 1.00 84.50 122 ASN A CA 1
ATOM 965 C C . ASN A 1 122 ? -5.914 4.528 9.730 1.00 84.50 122 ASN A C 1
ATOM 967 O O . ASN A 1 122 ? -5.696 3.900 8.692 1.00 84.50 122 ASN A O 1
ATOM 971 N N . ARG A 1 123 ? -5.298 4.203 10.881 1.00 83.06 123 ARG A N 1
ATOM 972 C CA . ARG A 1 123 ? -4.391 3.051 10.985 1.00 83.06 123 ARG A CA 1
ATOM 973 C C . ARG A 1 123 ? -5.122 1.761 10.643 1.00 83.06 123 ARG A C 1
ATOM 975 O O . ARG A 1 123 ? -6.279 1.591 11.016 1.00 83.06 123 ARG A O 1
ATOM 982 N N . THR A 1 124 ? -4.433 0.818 10.010 1.00 83.00 124 THR A N 1
ATOM 983 C CA . THR A 1 124 ? -5.015 -0.501 9.732 1.00 83.00 124 THR A CA 1
ATOM 984 C C . THR A 1 124 ? -4.861 -1.456 10.905 1.00 83.00 124 THR A C 1
ATOM 986 O O . THR A 1 124 ? -3.784 -1.506 11.506 1.00 83.00 124 THR A O 1
ATOM 989 N N . ARG A 1 125 ? -5.873 -2.285 11.172 1.00 79.94 125 ARG A N 1
ATOM 990 C CA . ARG A 1 125 ? -5.779 -3.432 12.086 1.00 79.94 125 ARG A CA 1
ATOM 991 C C . ARG A 1 125 ? -6.234 -4.712 11.391 1.00 79.94 125 ARG A C 1
ATOM 993 O O . ARG A 1 125 ? -7.098 -4.680 10.524 1.00 79.94 125 ARG A O 1
ATOM 1000 N N . GLN A 1 126 ? -5.611 -5.827 11.763 1.00 81.19 126 GLN A N 1
ATOM 1001 C CA . GLN A 1 126 ? -6.064 -7.154 11.359 1.00 81.19 126 GLN A CA 1
ATOM 1002 C C . GLN A 1 126 ? -7.184 -7.596 12.301 1.00 81.19 126 GLN A C 1
ATOM 1004 O O . GLN A 1 126 ? -7.082 -7.384 13.511 1.00 81.19 126 GLN A O 1
ATOM 1009 N N . CYS A 1 127 ? -8.240 -8.194 11.756 1.00 81.75 127 CYS A N 1
ATOM 1010 C CA . CYS A 1 127 ? -9.299 -8.762 12.579 1.00 81.75 127 CYS A CA 1
ATOM 1011 C C . CYS A 1 127 ? -8.798 -10.023 13.298 1.00 81.75 127 CYS A C 1
ATOM 1013 O O . CYS A 1 127 ? -8.233 -10.918 12.669 1.00 81.75 127 CYS A O 1
ATOM 1015 N N . SER A 1 128 ? -9.030 -10.104 14.609 1.00 80.88 128 SER A N 1
ATOM 1016 C CA . SER A 1 128 ? -8.637 -11.256 15.434 1.00 80.88 128 SER A CA 1
ATOM 1017 C C . SER A 1 128 ? -9.595 -12.450 15.330 1.00 80.88 128 SER A C 1
ATOM 1019 O O . SER A 1 128 ? -9.231 -13.549 15.734 1.00 80.88 128 SER A O 1
ATOM 1021 N N . PHE A 1 129 ? -10.813 -12.242 14.820 1.00 77.44 129 PHE A N 1
ATOM 1022 C CA . PHE A 1 129 ? -11.858 -13.273 14.701 1.00 77.44 129 PHE A CA 1
ATOM 1023 C C . PHE A 1 129 ? -11.858 -13.972 13.338 1.00 77.44 129 PHE A C 1
ATOM 1025 O O . PHE A 1 129 ? -12.398 -15.065 13.173 1.00 77.44 129 PHE A O 1
ATOM 1032 N N . CYS A 1 130 ? -11.231 -13.334 12.360 1.00 77.69 130 CYS A N 1
ATOM 1033 C CA . CYS A 1 130 ? -10.999 -13.853 11.030 1.00 77.69 130 CYS A CA 1
ATOM 1034 C C . CYS A 1 130 ? -10.113 -15.116 11.075 1.00 77.69 130 CYS A C 1
ATOM 1036 O O . CYS A 1 130 ? -8.988 -15.082 11.579 1.00 77.69 130 CYS A O 1
ATOM 1038 N N . GLN A 1 131 ? -10.610 -16.240 10.542 1.00 70.31 131 GLN A N 1
ATOM 1039 C CA . GLN A 1 131 ? -9.804 -17.458 10.377 1.00 70.31 131 GLN A CA 1
ATOM 1040 C C . GLN A 1 131 ? -8.745 -17.264 9.279 1.00 70.31 131 GLN A C 1
ATOM 1042 O O . GLN A 1 131 ? -8.832 -16.339 8.478 1.00 70.31 131 GLN A O 1
ATOM 1047 N N . LYS A 1 132 ? -7.742 -18.153 9.221 1.00 56.88 132 LYS A N 1
ATOM 1048 C CA . LYS A 1 132 ? -6.553 -18.034 8.347 1.00 56.88 132 LYS A CA 1
ATOM 1049 C C . LYS A 1 132 ? -6.843 -17.744 6.865 1.00 56.88 132 LYS A C 1
ATOM 1051 O O . LYS A 1 132 ? -5.982 -17.152 6.218 1.00 56.88 132 LYS A O 1
ATOM 1056 N N . ASP A 1 133 ? -8.019 -18.108 6.358 1.00 54.31 133 ASP A N 1
ATOM 1057 C CA . ASP A 1 133 ? -8.382 -17.943 4.947 1.00 54.31 133 ASP A CA 1
ATOM 1058 C C . ASP A 1 133 ? -9.138 -16.634 4.641 1.00 54.31 133 ASP A C 1
ATOM 1060 O O . ASP A 1 133 ? -9.157 -16.201 3.490 1.00 54.31 133 ASP A O 1
ATOM 1064 N N . SER A 1 134 ? -9.674 -15.935 5.652 1.00 60.09 134 SER A N 1
ATOM 1065 C CA . SER A 1 134 ? -10.177 -14.561 5.515 1.00 60.09 134 SER A CA 1
ATOM 1066 C C . SER A 1 134 ? -9.260 -13.628 6.294 1.00 60.09 134 SER A C 1
ATOM 1068 O O . SER A 1 134 ? -9.276 -13.602 7.514 1.00 60.09 134 SER A O 1
ATOM 1070 N N . SER A 1 135 ? -8.425 -12.856 5.613 1.00 70.94 135 SER A N 1
ATOM 1071 C CA . SER A 1 135 ? -7.410 -12.004 6.247 1.00 70.94 135 SER A CA 1
ATOM 1072 C C . SER A 1 135 ? -7.838 -10.540 6.219 1.00 70.94 135 SER A C 1
ATOM 1074 O O . SER A 1 135 ? -7.123 -9.690 5.687 1.00 70.94 135 SER A O 1
ATOM 1076 N N . TRP A 1 136 ? -9.022 -10.236 6.770 1.00 79.56 136 TRP A N 1
ATOM 1077 C CA . TRP A 1 136 ? -9.479 -8.849 6.823 1.00 79.56 136 TRP A CA 1
ATOM 1078 C C . TRP A 1 136 ? -8.449 -7.996 7.573 1.00 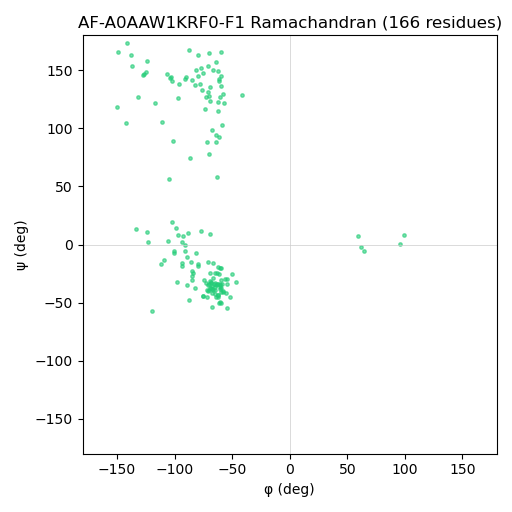79.56 136 TRP A C 1
ATOM 1080 O O . TRP A 1 136 ? -8.079 -8.263 8.724 1.00 79.56 136 TRP A O 1
ATOM 1090 N N . LYS A 1 137 ? -7.957 -6.980 6.869 1.00 83.25 137 LYS A N 1
ATOM 1091 C CA . LYS A 1 137 ? -7.016 -5.974 7.344 1.00 83.25 137 LYS A CA 1
ATOM 1092 C C . LYS A 1 137 ? -7.437 -4.655 6.717 1.00 83.25 137 LYS A C 1
ATOM 1094 O O . LYS A 1 137 ? -7.191 -4.428 5.536 1.00 83.25 137 LYS A O 1
ATOM 1099 N N . GLY A 1 138 ? -8.058 -3.801 7.513 1.00 82.75 138 GLY A N 1
ATOM 1100 C CA . GLY A 1 138 ? -8.600 -2.524 7.061 1.00 82.75 138 GLY A CA 1
ATOM 1101 C C . GLY A 1 138 ? -8.379 -1.423 8.091 1.00 82.75 138 GLY A C 1
ATOM 1102 O O . GLY A 1 138 ? -7.851 -1.695 9.178 1.00 82.75 138 GLY A O 1
ATOM 1103 N N . PRO A 1 139 ? -8.711 -0.170 7.752 1.00 83.88 139 PRO A N 1
ATOM 1104 C CA . PRO A 1 139 ? -8.588 0.950 8.670 1.00 83.88 139 PRO A CA 1
ATOM 1105 C C . PRO A 1 139 ? -9.571 0.815 9.847 1.00 83.88 139 PRO A C 1
ATOM 1107 O O . PRO A 1 139 ? -10.632 0.203 9.739 1.00 83.88 139 PRO A O 1
ATOM 1110 N N . VAL A 1 140 ? -9.200 1.353 11.014 1.00 80.31 140 VAL A N 1
ATOM 1111 C CA . VAL A 1 140 ? -9.974 1.190 12.264 1.00 80.31 140 VAL A CA 1
ATOM 1112 C C . VAL A 1 140 ? -11.402 1.741 12.154 1.00 80.31 140 VAL A C 1
ATOM 1114 O O . VAL A 1 140 ? -12.303 1.206 12.794 1.00 80.31 140 VAL A O 1
ATOM 1117 N N . ASN A 1 141 ? -11.633 2.768 11.337 1.00 77.69 141 ASN A N 1
ATOM 1118 C CA . ASN A 1 141 ? -12.972 3.305 11.082 1.00 77.69 141 ASN A CA 1
ATOM 1119 C C . ASN A 1 141 ? -13.893 2.317 10.335 1.00 77.69 141 ASN A C 1
ATOM 1121 O O . ASN A 1 141 ? -15.093 2.334 10.580 1.00 77.69 141 ASN A O 1
ATOM 1125 N N . GLU A 1 142 ? -13.348 1.424 9.506 1.00 84.69 142 GLU A N 1
ATOM 1126 C CA . GLU A 1 142 ? -14.097 0.374 8.791 1.00 84.69 142 GLU A CA 1
ATOM 1127 C C . GLU A 1 142 ? -14.220 -0.929 9.604 1.00 84.69 142 GLU A C 1
ATOM 1129 O O . GLU A 1 142 ? -15.000 -1.818 9.264 1.00 84.69 142 GLU A O 1
ATOM 1134 N N . LEU A 1 143 ? -13.482 -1.057 10.716 1.00 82.12 143 LEU A N 1
ATOM 1135 C CA . LEU A 1 143 ? -13.499 -2.266 11.549 1.00 82.12 143 LEU A CA 1
ATOM 1136 C C . LEU A 1 143 ? -14.897 -2.571 12.094 1.00 82.12 143 LEU A C 1
ATOM 1138 O O . LEU A 1 143 ? -15.276 -3.735 12.170 1.00 82.12 143 LEU A O 1
ATOM 1142 N N . ARG A 1 144 ? -15.673 -1.544 12.460 1.00 80.25 144 ARG A N 1
ATOM 1143 C CA . ARG A 1 144 ? -17.047 -1.733 12.945 1.00 80.25 144 ARG A CA 1
ATOM 1144 C C . ARG A 1 144 ? -17.914 -2.404 11.884 1.00 80.25 144 ARG A C 1
ATOM 1146 O O . ARG A 1 144 ? -18.597 -3.373 12.193 1.00 80.25 144 ARG A O 1
ATOM 1153 N N . GLU A 1 145 ? -17.873 -1.891 10.660 1.00 84.38 145 GLU A N 1
ATOM 1154 C CA . GLU A 1 145 ? -18.675 -2.406 9.550 1.00 84.38 145 GLU A CA 1
ATOM 1155 C C . GLU A 1 145 ? -18.299 -3.856 9.237 1.00 84.38 145 GLU A C 1
ATOM 1157 O O . GLU A 1 145 ? -19.183 -4.702 9.136 1.00 84.38 145 GLU A O 1
ATOM 1162 N N . HIS A 1 146 ? -17.001 -4.175 9.217 1.00 86.12 146 HIS A N 1
ATOM 1163 C CA . HIS A 1 146 ? -16.525 -5.553 9.082 1.00 86.12 146 HIS A CA 1
ATOM 1164 C C . HIS A 1 146 ? -17.013 -6.469 10.216 1.00 86.12 146 HIS A C 1
ATOM 1166 O O . HIS A 1 146 ? -17.567 -7.533 9.953 1.00 86.12 146 HIS A O 1
ATOM 1172 N N . LEU A 1 147 ? -16.846 -6.067 11.483 1.00 82.19 147 LEU A N 1
ATOM 1173 C CA . LEU A 1 147 ? -17.274 -6.882 12.624 1.00 82.19 147 LEU A CA 1
ATOM 1174 C C . LEU A 1 147 ? -18.786 -7.152 12.595 1.00 82.19 147 LEU A C 1
ATOM 1176 O O . LEU A 1 147 ? -19.218 -8.255 12.922 1.00 82.19 147 LEU A O 1
ATOM 1180 N N . MET A 1 148 ? -19.586 -6.167 12.182 1.00 81.06 148 MET A N 1
ATOM 1181 C CA . MET A 1 148 ? -21.035 -6.320 12.035 1.00 81.06 148 MET A CA 1
ATOM 1182 C C . MET A 1 148 ? -21.426 -7.183 10.829 1.00 81.06 148 MET A C 1
ATOM 1184 O O . MET A 1 148 ? -22.423 -7.893 10.905 1.00 81.06 148 MET A O 1
ATOM 1188 N N . ALA A 1 149 ? -20.670 -7.144 9.732 1.00 82.81 149 ALA A N 1
ATOM 1189 C CA . ALA A 1 149 ? -20.955 -7.953 8.550 1.00 82.81 149 ALA A CA 1
ATOM 1190 C C . ALA 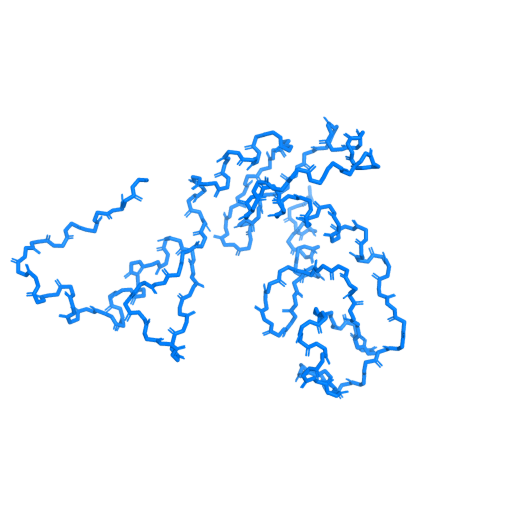A 1 149 ? -20.575 -9.428 8.753 1.00 82.81 149 ALA A C 1
ATOM 1192 O O . ALA A 1 149 ? -21.357 -10.321 8.431 1.00 82.81 149 ALA A O 1
ATOM 1193 N N . ASP A 1 150 ? -19.399 -9.678 9.333 1.00 81.19 150 ASP A N 1
ATOM 1194 C CA . ASP A 1 150 ? -18.753 -10.994 9.287 1.00 81.19 150 ASP A CA 1
ATOM 1195 C C . ASP A 1 150 ? -18.687 -11.700 10.655 1.00 81.19 150 ASP A C 1
ATOM 1197 O O . ASP A 1 150 ? -18.464 -12.911 10.724 1.00 81.19 150 ASP A O 1
ATOM 1201 N N . HIS A 1 151 ? -18.885 -10.972 11.764 1.00 80.50 151 HIS A N 1
ATOM 1202 C CA . HIS A 1 151 ? -18.689 -11.486 13.129 1.00 80.50 151 HIS A CA 1
ATOM 1203 C C . HIS A 1 151 ? -19.831 -11.157 14.110 1.00 80.50 151 HIS A C 1
ATOM 1205 O O . HIS A 1 151 ? -19.687 -11.366 15.317 1.00 80.50 151 HIS A O 1
ATOM 1211 N N . VAL A 1 152 ? -20.993 -10.705 13.622 1.00 72.56 152 VAL A N 1
ATOM 1212 C CA . VAL A 1 152 ? -22.144 -10.304 14.461 1.00 72.56 152 VAL A CA 1
ATOM 1213 C C . VAL A 1 152 ? -22.609 -11.388 15.437 1.00 72.56 152 VAL A C 1
ATOM 1215 O O . VAL A 1 152 ? -23.002 -11.087 16.561 1.00 72.56 152 VAL A O 1
ATOM 1218 N N . THR A 1 153 ? -22.510 -12.662 15.057 1.00 63.12 153 THR A N 1
ATOM 1219 C CA . THR A 1 153 ? -22.894 -13.798 15.905 1.00 63.12 153 THR A CA 1
ATOM 1220 C C . THR A 1 153 ? -22.006 -13.945 17.144 1.00 63.12 153 THR A C 1
ATOM 1222 O O . THR A 1 153 ? -22.519 -14.298 18.203 1.00 63.12 153 THR A O 1
ATOM 1225 N N . PHE A 1 154 ? -20.713 -13.611 17.049 1.00 58.59 154 PHE A N 1
ATOM 1226 C CA . PHE A 1 154 ? -19.788 -13.577 18.192 1.00 58.59 154 PHE A CA 1
ATOM 1227 C C . PHE A 1 154 ? -20.015 -12.358 19.094 1.00 58.59 154 PHE A C 1
ATOM 1229 O O . PHE A 1 154 ? -19.794 -12.435 20.300 1.00 58.59 154 PHE A O 1
ATOM 1236 N N . LEU A 1 155 ? -20.467 -11.234 18.525 1.00 57.09 155 LEU A N 1
ATOM 1237 C CA . LEU A 1 155 ? -20.807 -10.034 19.297 1.00 57.09 155 LEU A CA 1
ATOM 1238 C C . LEU A 1 155 ? -22.077 -10.239 20.137 1.00 57.09 155 LEU A C 1
ATOM 1240 O O . LEU A 1 155 ? -22.159 -9.726 21.247 1.00 57.09 155 LEU A O 1
ATOM 1244 N N . LEU A 1 156 ? -23.044 -11.017 19.640 1.00 54.03 156 LEU A N 1
ATOM 1245 C CA . LEU A 1 156 ? -24.314 -11.279 20.329 1.00 54.03 156 LEU A CA 1
ATOM 1246 C C . LEU A 1 156 ? -24.240 -12.414 21.366 1.00 54.03 156 LEU A C 1
ATOM 1248 O O . LEU A 1 156 ? -25.030 -12.422 22.308 1.00 54.03 156 LEU A O 1
ATOM 1252 N N . SER A 1 157 ? -23.301 -13.362 21.244 1.00 46.56 157 SER A N 1
ATOM 1253 C CA . SER A 1 157 ? -23.177 -14.486 22.190 1.00 46.56 157 SER A CA 1
ATOM 1254 C C . SER A 1 157 ? -22.657 -14.092 23.576 1.00 46.56 157 SER A C 1
ATOM 1256 O O . SER A 1 157 ? -22.779 -14.882 24.508 1.00 46.56 157 SER A O 1
ATOM 1258 N N . ASN A 1 158 ? -22.092 -12.890 23.723 1.00 47.88 158 ASN A N 1
ATOM 1259 C CA . ASN A 1 158 ? -21.517 -12.422 24.986 1.00 47.88 158 ASN A CA 1
ATOM 1260 C C . ASN A 1 158 ? -22.481 -11.598 25.854 1.00 47.88 158 ASN A C 1
ATOM 1262 O O . ASN A 1 158 ? -22.079 -11.176 26.929 1.00 47.88 158 ASN A O 1
ATOM 1266 N N . GLY A 1 159 ? -23.743 -11.414 25.447 1.00 46.09 159 GLY A N 1
ATOM 1267 C CA . GLY A 1 159 ? -24.846 -11.021 26.340 1.00 46.09 159 GLY A CA 1
ATOM 1268 C C . GLY A 1 159 ? -24.784 -9.645 27.025 1.00 46.09 159 GLY A C 1
ATOM 1269 O O . GLY A 1 159 ? -25.766 -9.266 27.655 1.00 46.09 159 GLY A O 1
ATOM 1270 N N . GLU A 1 160 ? -23.705 -8.884 26.894 1.00 43.84 160 GLU A N 1
ATOM 1271 C CA . GLU A 1 160 ? -23.598 -7.511 27.391 1.00 43.84 160 GLU A CA 1
ATOM 1272 C C . GLU A 1 160 ? -23.721 -6.538 26.214 1.00 43.84 160 GLU A C 1
ATOM 1274 O O . GLU A 1 160 ? -23.282 -6.839 25.100 1.00 43.84 160 GLU A O 1
ATOM 1279 N N . GLU A 1 161 ? -24.380 -5.396 26.439 1.00 44.38 161 GLU A N 1
ATOM 1280 C CA . GLU A 1 161 ? -24.464 -4.301 25.470 1.00 44.38 161 GLU A CA 1
ATOM 1281 C C . GLU A 1 161 ? -23.100 -4.092 24.807 1.00 44.38 161 GLU A C 1
ATOM 1283 O O 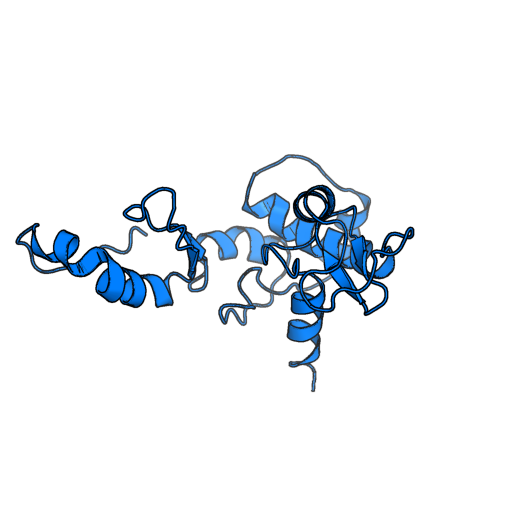. GLU A 1 161 ? -22.078 -4.019 25.488 1.00 44.38 161 GLU A O 1
ATOM 1288 N N . VAL A 1 162 ? -23.075 -4.057 23.471 1.00 45.12 162 VAL A N 1
ATOM 1289 C CA . VAL A 1 162 ? -21.835 -4.008 22.689 1.00 45.12 162 VAL A CA 1
ATOM 1290 C C . VAL A 1 162 ? -21.176 -2.635 22.863 1.00 45.12 162 VAL A C 1
ATOM 1292 O O . VAL A 1 162 ? -21.225 -1.778 21.979 1.00 45.12 162 VAL A O 1
ATOM 1295 N N . GLU A 1 163 ? -20.515 -2.415 23.995 1.00 41.91 163 GLU A N 1
ATOM 1296 C CA . GLU A 1 163 ? -19.416 -1.472 24.071 1.00 41.91 163 GLU A CA 1
ATOM 1297 C C . GLU A 1 163 ? -18.283 -2.072 23.242 1.00 41.91 163 GLU A C 1
ATOM 1299 O O . GLU A 1 163 ? -17.541 -2.958 23.666 1.00 41.91 163 GLU A O 1
ATOM 1304 N N . ILE A 1 164 ? -18.158 -1.599 22.000 1.00 45.75 164 ILE A N 1
ATOM 1305 C CA . ILE A 1 164 ? -16.937 -1.782 21.221 1.00 45.75 164 ILE A CA 1
ATOM 1306 C C . ILE A 1 164 ? -15.856 -1.018 21.984 1.00 45.75 164 ILE A C 1
ATOM 1308 O O . ILE A 1 164 ? -15.645 0.171 21.743 1.00 45.75 164 ILE A O 1
ATOM 1312 N N . ILE A 1 165 ? -15.200 -1.684 22.938 1.00 39.75 165 ILE A N 1
ATOM 1313 C CA . ILE A 1 165 ? -14.031 -1.148 23.622 1.00 39.75 165 ILE A CA 1
ATOM 1314 C C . ILE A 1 165 ? -12.962 -1.011 22.540 1.00 39.75 165 ILE A C 1
ATOM 1316 O O . ILE A 1 165 ? -12.254 -1.957 22.186 1.00 39.75 165 ILE A O 1
ATOM 1320 N N . PHE A 1 166 ? -12.874 0.186 21.961 1.00 38.69 166 PHE A N 1
ATOM 1321 C CA . PHE A 1 166 ? -11.715 0.617 21.206 1.00 38.69 166 PHE A CA 1
ATOM 1322 C C . PHE A 1 166 ? -10.554 0.595 22.197 1.00 38.69 166 PHE A C 1
ATOM 1324 O O . PHE A 1 166 ? -10.358 1.553 22.935 1.00 38.69 166 PHE A O 1
ATOM 1331 N N . LEU A 1 167 ? -9.831 -0.528 22.267 1.00 32.91 167 LEU A N 1
ATOM 1332 C CA . LEU A 1 167 ? -8.613 -0.625 23.061 1.00 32.91 167 LEU A CA 1
ATOM 1333 C C . LEU A 1 167 ? -7.648 0.446 22.538 1.00 32.91 167 LEU A C 1
ATOM 1335 O O . LEU A 1 167 ? -7.094 0.315 21.431 1.00 32.91 167 LEU A O 1
ATOM 1339 N N . SER A 1 168 ? -7.588 1.511 23.343 1.00 33.62 168 SER A N 1
ATOM 1340 C CA . SER A 1 168 ? -6.745 2.705 23.288 1.00 33.62 168 SER A CA 1
ATOM 1341 C C . SER A 1 168 ? -5.335 2.386 22.826 1.00 33.62 168 SER A C 1
ATOM 1343 O O . SER A 1 168 ? -4.743 1.450 23.411 1.00 33.62 168 SER A O 1
#